Protein AF-A0A7X6B9U5-F1 (afdb_monomer_lite)

Sequence (90 aa):
MLRKTAAAYLDMSEAAFEREVVSGRLPMPIFFGGKERWSREQIDVYLSNLTDGGDWRATSKLYAGSNDWRSKSPVYNPELAQPERGRRKK

pLDDT: mean 76.03, std 18.58, range [45.66, 97.19]

Radius of gyration: 21.68 Å; chains: 1; bounding box: 44×21×69 Å

Secondary structure (DSSP, 8-state):
--HHHHHHHTTS-HHHHHHHHHTTSSPPPEEETTEEE--HHHHHHHHHHHT-S--GGGGSTTTTTS--GGGG-TTT-GGGG---------

Structure (mmCIF, N/CA/C/O backbone):
data_AF-A0A7X6B9U5-F1
#
_entry.id   AF-A0A7X6B9U5-F1
#
loop_
_atom_site.group_PDB
_atom_site.id
_atom_site.type_symbol
_atom_site.label_atom_id
_atom_site.label_alt_id
_atom_site.label_comp_id
_atom_site.label_asym_id
_atom_site.label_entity_id
_atom_site.label_seq_id
_atom_site.pdbx_PDB_ins_code
_atom_site.Cartn_x
_atom_site.Cartn_y
_atom_site.Cartn_z
_atom_site.occupancy
_atom_site.B_iso_or_equiv
_atom_site.auth_seq_id
_atom_site.auth_comp_id
_atom_site.auth_asym_id
_atom_site.auth_atom_id
_atom_site.pdbx_PDB_model_num
ATOM 1 N N . MET A 1 1 ? 1.276 -5.286 8.301 1.00 94.19 1 MET A N 1
ATOM 2 C CA . MET A 1 1 ? 0.972 -3.857 8.561 1.00 94.19 1 MET A CA 1
ATOM 3 C C . MET A 1 1 ? -0.536 -3.642 8.631 1.00 94.19 1 MET A C 1
ATOM 5 O O . MET A 1 1 ? -1.257 -4.397 7.993 1.00 94.19 1 MET A O 1
ATOM 9 N N . LEU A 1 2 ? -1.024 -2.692 9.442 1.00 94.75 2 LEU A N 1
ATOM 10 C CA . LEU A 1 2 ? -2.433 -2.250 9.385 1.00 94.75 2 LEU A CA 1
ATOM 11 C C . LEU A 1 2 ? -2.665 -1.424 8.114 1.00 94.75 2 LEU A C 1
ATOM 13 O O . LEU A 1 2 ? -1.701 -0.859 7.598 1.00 94.75 2 LEU A O 1
ATOM 17 N N . ARG A 1 3 ? -3.923 -1.281 7.675 1.00 94.50 3 ARG A N 1
ATOM 18 C CA . ARG A 1 3 ? -4.294 -0.430 6.529 1.00 94.50 3 ARG A CA 1
ATOM 19 C C . ARG A 1 3 ? -3.707 0.978 6.645 1.00 94.50 3 ARG A C 1
ATOM 21 O O . ARG A 1 3 ? -2.980 1.407 5.762 1.00 94.50 3 ARG A O 1
ATOM 28 N N . LYS A 1 4 ? -3.915 1.640 7.790 1.00 95.75 4 LYS A N 1
ATOM 29 C CA . LYS A 1 4 ? -3.345 2.964 8.093 1.00 95.75 4 LYS A CA 1
ATOM 30 C C . LYS A 1 4 ? -1.827 3.022 7.912 1.00 95.75 4 LYS A C 1
ATOM 32 O O . LYS A 1 4 ? -1.307 3.984 7.367 1.00 95.75 4 LYS A O 1
ATOM 37 N N . THR A 1 5 ? -1.113 1.993 8.366 1.00 96.69 5 THR A N 1
ATOM 38 C CA . THR A 1 5 ? 0.350 1.919 8.247 1.00 96.69 5 THR A CA 1
ATOM 39 C C . THR A 1 5 ? 0.788 1.696 6.804 1.00 96.69 5 THR A C 1
ATOM 41 O O . THR A 1 5 ? 1.773 2.282 6.387 1.00 96.69 5 THR A O 1
ATOM 44 N N . ALA A 1 6 ? 0.070 0.866 6.047 1.00 95.44 6 ALA A N 1
ATOM 45 C CA . ALA A 1 6 ? 0.368 0.625 4.638 1.00 95.44 6 ALA A CA 1
ATOM 46 C C . ALA A 1 6 ? 0.090 1.870 3.779 1.00 95.44 6 ALA A C 1
ATOM 48 O O . ALA A 1 6 ? 0.910 2.226 2.942 1.00 95.44 6 ALA A O 1
ATOM 49 N N . ALA A 1 7 ? -1.011 2.576 4.049 1.00 96.56 7 ALA A N 1
ATOM 50 C CA . ALA A 1 7 ? -1.325 3.847 3.403 1.00 96.56 7 ALA A CA 1
ATOM 51 C C . ALA A 1 7 ? -0.270 4.920 3.725 1.00 96.56 7 ALA A C 1
ATOM 53 O O . ALA A 1 7 ? 0.234 5.573 2.818 1.00 96.56 7 ALA A O 1
ATOM 54 N N . ALA A 1 8 ? 0.134 5.031 4.997 1.00 96.81 8 ALA A N 1
ATOM 55 C CA . ALA A 1 8 ? 1.205 5.935 5.410 1.00 96.81 8 ALA A CA 1
ATOM 56 C C . ALA A 1 8 ? 2.572 5.556 4.816 1.00 96.81 8 ALA A C 1
ATOM 58 O O . ALA A 1 8 ? 3.353 6.438 4.499 1.00 96.81 8 ALA A O 1
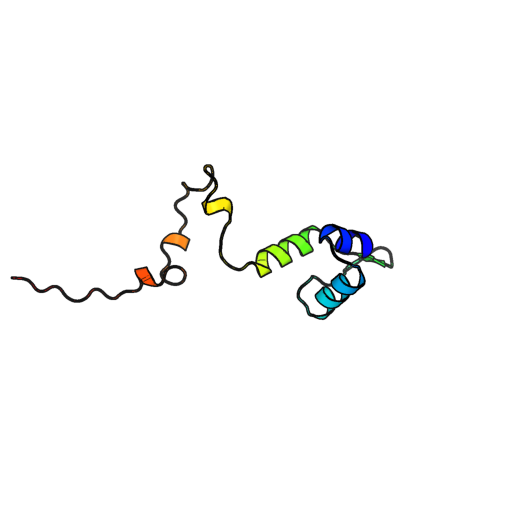ATOM 59 N N . TYR A 1 9 ? 2.865 4.264 4.636 1.00 95.88 9 TYR A N 1
ATOM 60 C CA . TYR A 1 9 ? 4.104 3.802 3.994 1.00 95.88 9 TYR A CA 1
ATOM 61 C C . TYR A 1 9 ? 4.225 4.268 2.537 1.00 95.88 9 TYR A C 1
ATOM 63 O O . TYR A 1 9 ? 5.330 4.474 2.050 1.00 95.88 9 TYR A O 1
ATOM 71 N N . LEU A 1 10 ? 3.090 4.437 1.858 1.00 94.06 10 LEU A N 1
ATOM 72 C CA . LEU A 1 10 ? 3.004 4.935 0.486 1.00 94.06 10 LEU A CA 1
ATOM 73 C C . LEU A 1 10 ? 2.660 6.432 0.419 1.0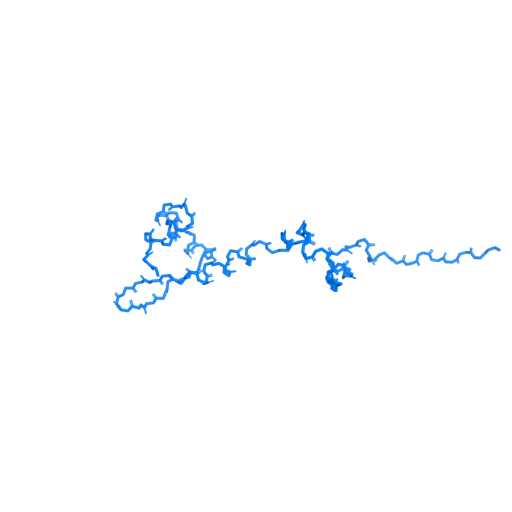0 94.06 10 LEU A C 1
ATOM 75 O O . LEU A 1 10 ? 2.280 6.913 -0.646 1.00 94.06 10 LEU A O 1
ATOM 79 N N . ASP A 1 11 ? 2.736 7.145 1.549 1.00 95.88 11 ASP A N 1
ATOM 80 C CA . ASP A 1 11 ? 2.401 8.567 1.683 1.00 95.88 11 ASP A CA 1
ATOM 81 C C . ASP A 1 11 ? 1.034 8.949 1.075 1.00 95.88 11 ASP A C 1
ATOM 83 O O . ASP A 1 11 ? 0.860 10.000 0.455 1.00 95.88 11 ASP A O 1
ATOM 87 N N . MET A 1 12 ? 0.022 8.097 1.271 1.00 95.38 12 MET A N 1
ATOM 88 C CA . MET A 1 12 ? -1.336 8.323 0.766 1.00 95.38 12 MET A CA 1
ATOM 89 C C . MET A 1 12 ? -2.424 8.143 1.830 1.00 95.38 12 MET A C 1
ATOM 91 O O . MET A 1 12 ? -2.208 7.599 2.914 1.00 95.38 12 MET A O 1
ATOM 95 N N . SER A 1 13 ? -3.637 8.612 1.519 1.00 97.19 13 SER A N 1
ATOM 96 C CA . SER A 1 13 ? -4.800 8.426 2.393 1.00 97.19 13 SER A CA 1
ATOM 97 C C . SER A 1 13 ? -5.299 6.977 2.371 1.00 97.19 13 SER A C 1
ATOM 99 O O . SER A 1 13 ? -5.169 6.276 1.368 1.00 97.19 13 SER A O 1
ATOM 101 N N . GLU A 1 14 ? -5.935 6.531 3.460 1.00 95.62 14 GLU A N 1
ATOM 102 C CA . GLU A 1 14 ? -6.490 5.169 3.545 1.00 95.62 14 GLU A CA 1
ATOM 103 C C . GLU A 1 14 ? -7.529 4.890 2.447 1.00 95.62 14 GLU A C 1
ATOM 105 O O . GLU A 1 14 ? -7.547 3.802 1.880 1.00 95.62 14 GLU A O 1
ATOM 110 N N . ALA A 1 15 ? -8.347 5.887 2.096 1.00 95.75 15 ALA A N 1
ATOM 111 C CA . ALA A 1 15 ? -9.341 5.760 1.034 1.00 95.75 15 ALA A CA 1
ATOM 112 C C . ALA A 1 15 ? -8.704 5.639 -0.361 1.00 95.75 15 ALA A C 1
ATOM 114 O O . ALA A 1 15 ? -9.223 4.922 -1.214 1.00 95.75 15 ALA A O 1
ATOM 115 N N . ALA A 1 16 ? -7.591 6.337 -0.613 1.00 95.75 16 ALA A N 1
ATOM 116 C CA . ALA A 1 16 ? -6.848 6.187 -1.863 1.00 95.75 16 ALA A CA 1
ATOM 117 C C . ALA A 1 16 ? -6.201 4.801 -1.943 1.00 95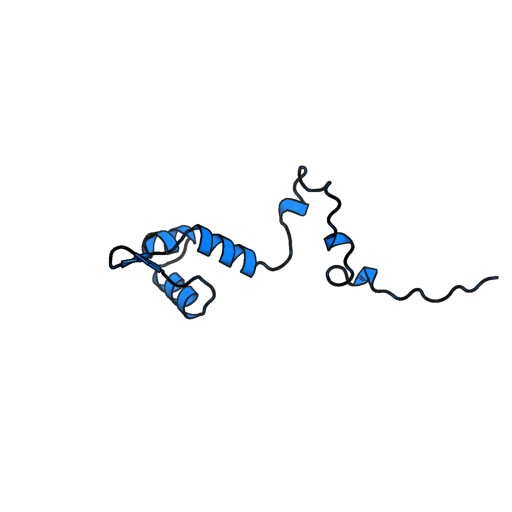.75 16 ALA A C 1
ATOM 119 O O . ALA A 1 16 ? -6.347 4.119 -2.952 1.00 95.75 16 ALA A O 1
ATOM 120 N N . PHE A 1 17 ? -5.584 4.353 -0.849 1.00 95.81 17 PHE A N 1
ATOM 121 C CA . PHE A 1 17 ? -4.982 3.029 -0.750 1.00 95.81 17 PHE A CA 1
ATOM 122 C C . PHE A 1 17 ? -5.988 1.909 -1.061 1.00 95.81 17 PHE A C 1
ATOM 124 O O . PHE A 1 17 ? -5.694 1.021 -1.855 1.00 95.81 17 PHE A O 1
ATOM 131 N N . GLU A 1 18 ? -7.208 1.971 -0.522 1.00 94.75 18 GLU A N 1
ATOM 132 C CA . GLU A 1 18 ? -8.247 0.978 -0.834 1.00 94.75 18 GLU A CA 1
ATOM 133 C C . GLU A 1 18 ? -8.669 0.981 -2.301 1.00 94.75 18 GLU A C 1
ATOM 135 O O . GLU A 1 18 ? -8.863 -0.085 -2.881 1.00 94.75 18 GLU A O 1
ATOM 140 N N . ARG A 1 19 ? -8.777 2.154 -2.933 1.00 95.69 19 ARG A N 1
ATOM 141 C CA . ARG A 1 19 ? -9.074 2.241 -4.372 1.00 95.69 19 ARG A CA 1
ATOM 142 C C . ARG A 1 19 ? -7.974 1.587 -5.206 1.00 95.69 19 ARG A C 1
ATOM 144 O O . ARG A 1 19 ? -8.273 0.910 -6.186 1.00 95.69 19 ARG A O 1
ATOM 151 N N . GLU A 1 20 ? -6.716 1.754 -4.813 1.00 92.75 20 GLU A N 1
ATOM 152 C CA . GLU A 1 20 ? -5.568 1.131 -5.476 1.00 92.75 20 GLU A CA 1
ATOM 153 C C . GLU A 1 20 ? -5.555 -0.397 -5.295 1.00 92.75 20 GLU A C 1
ATOM 155 O O . GLU A 1 20 ? -5.305 -1.128 -6.253 1.00 92.75 20 GLU A O 1
ATOM 160 N N . VAL A 1 21 ? -5.928 -0.891 -4.110 1.00 94.12 21 VAL A N 1
ATOM 161 C CA . VAL A 1 21 ? -6.123 -2.330 -3.855 1.00 94.12 21 VAL A CA 1
ATOM 162 C C . VAL A 1 21 ? -7.269 -2.887 -4.709 1.00 94.12 21 VAL A C 1
ATOM 164 O O . VAL A 1 21 ? -7.089 -3.883 -5.403 1.00 94.12 21 VAL A O 1
ATOM 167 N N . VAL A 1 22 ? -8.429 -2.220 -4.736 1.00 93.81 22 VAL A N 1
ATOM 168 C CA . VAL A 1 22 ? -9.601 -2.648 -5.527 1.00 93.81 22 VAL A CA 1
ATOM 169 C C . VAL A 1 22 ? -9.333 -2.590 -7.033 1.00 93.81 22 VAL A C 1
ATOM 171 O O . VAL A 1 22 ? -9.804 -3.445 -7.778 1.00 93.81 22 VAL A O 1
ATOM 174 N N . SER A 1 23 ? -8.559 -1.606 -7.494 1.00 90.12 23 SER A N 1
ATOM 175 C CA . SER A 1 23 ? -8.149 -1.493 -8.901 1.00 90.12 23 SER A CA 1
ATOM 176 C C . SER A 1 23 ? -7.022 -2.455 -9.298 1.00 90.12 23 SER A C 1
ATOM 178 O O . SER A 1 23 ? -6.637 -2.482 -10.465 1.00 90.12 23 SER A O 1
ATOM 180 N N . GLY A 1 24 ? -6.499 -3.247 -8.354 1.00 88.69 24 GLY A N 1
ATOM 181 C CA . GLY A 1 24 ? -5.473 -4.259 -8.601 1.00 88.69 24 GLY A CA 1
ATOM 182 C C . GLY A 1 24 ? -4.055 -3.709 -8.774 1.00 88.69 24 GLY A C 1
ATOM 183 O O . GLY A 1 24 ? -3.157 -4.462 -9.150 1.00 88.69 24 GLY A O 1
ATOM 184 N N . ARG A 1 25 ? -3.835 -2.417 -8.501 1.00 86.94 25 ARG A N 1
ATOM 185 C CA . ARG A 1 25 ? -2.509 -1.775 -8.559 1.00 86.94 25 ARG A CA 1
ATOM 186 C C . ARG A 1 25 ? -1.683 -1.995 -7.291 1.00 86.94 25 ARG A C 1
ATOM 188 O O . ARG A 1 25 ? -0.465 -1.848 -7.323 1.00 86.94 25 ARG A O 1
ATOM 195 N N . LEU A 1 26 ? -2.330 -2.391 -6.196 1.00 92.06 26 LEU A N 1
ATOM 196 C CA . LEU A 1 26 ? -1.694 -2.794 -4.943 1.00 92.06 26 LEU A CA 1
ATOM 197 C C . LEU A 1 26 ? -2.118 -4.211 -4.531 1.00 92.06 26 LEU A C 1
ATOM 199 O O . LEU A 1 26 ? -3.186 -4.677 -4.935 1.00 92.06 26 LEU A O 1
ATOM 203 N N . PRO A 1 27 ? -1.306 -4.905 -3.713 1.00 92.75 27 PRO A N 1
ATOM 204 C CA . PRO A 1 27 ? -1.612 -6.263 -3.286 1.00 92.75 27 PRO A CA 1
ATOM 205 C C . PRO A 1 27 ? -2.831 -6.324 -2.357 1.00 92.75 27 PRO A C 1
ATOM 207 O O . PRO A 1 27 ? -3.049 -5.453 -1.505 1.00 92.75 27 PRO A O 1
ATOM 210 N N . MET A 1 28 ? -3.587 -7.417 -2.482 1.00 93.5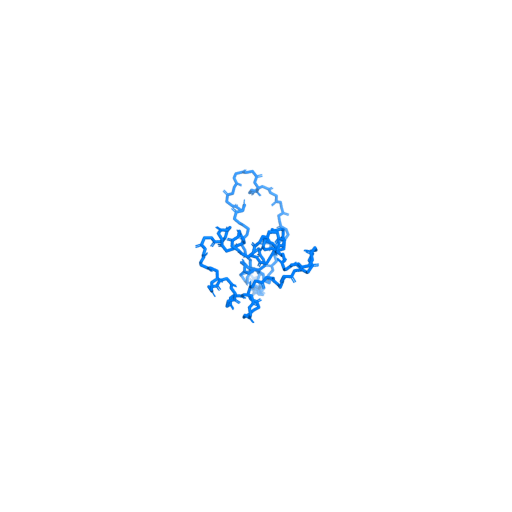0 28 MET A N 1
ATOM 211 C CA . MET A 1 28 ? -4.700 -7.740 -1.588 1.00 93.50 28 MET A CA 1
ATOM 212 C C . MET A 1 28 ? -4.211 -8.005 -0.154 1.00 93.50 28 MET A C 1
ATOM 214 O O . MET A 1 28 ? -3.111 -8.533 0.036 1.00 93.50 28 MET A O 1
ATOM 218 N N . PRO A 1 29 ? -5.017 -7.671 0.870 1.00 93.81 29 PRO A N 1
ATOM 219 C CA . PRO A 1 29 ? -4.676 -7.985 2.249 1.00 93.81 29 PRO A CA 1
ATOM 220 C C . PRO A 1 29 ? -4.635 -9.493 2.498 1.00 93.81 29 PRO A C 1
ATOM 222 O O . PRO A 1 29 ? -5.422 -10.264 1.951 1.00 93.81 29 PRO A O 1
ATOM 225 N N . ILE A 1 30 ? -3.770 -9.899 3.424 1.00 93.31 30 ILE A N 1
ATOM 226 C CA . ILE A 1 30 ? -3.806 -11.222 4.045 1.00 93.31 30 ILE A CA 1
ATOM 227 C C . ILE A 1 30 ? -4.607 -11.160 5.344 1.00 93.31 30 ILE A C 1
ATOM 229 O O . ILE A 1 30 ? -4.536 -10.185 6.097 1.00 93.31 30 ILE A O 1
ATOM 233 N N . PHE A 1 31 ? -5.354 -12.219 5.640 1.00 92.75 31 PHE A N 1
ATOM 234 C CA . PHE A 1 31 ? -6.089 -12.319 6.895 1.00 92.75 31 PHE A CA 1
ATOM 235 C C . PHE A 1 31 ? -5.188 -12.935 7.969 1.00 92.75 31 PHE A C 1
ATOM 237 O O . PHE A 1 31 ? -4.806 -14.099 7.880 1.00 92.75 31 PHE A O 1
ATOM 244 N N . PHE A 1 32 ? -4.819 -12.152 8.984 1.00 88.69 32 PHE A N 1
ATOM 245 C CA . PHE A 1 32 ? -3.931 -12.601 10.056 1.00 88.69 32 PHE A CA 1
ATOM 246 C C . PHE A 1 32 ? -4.399 -12.078 11.415 1.00 88.69 32 PHE A C 1
ATOM 248 O O . PHE A 1 32 ? -4.547 -10.871 11.622 1.00 88.69 32 PHE A O 1
ATOM 255 N N . GLY A 1 33 ? -4.627 -12.994 12.361 1.00 87.88 33 GLY A N 1
ATOM 256 C CA . GLY A 1 33 ? -5.110 -12.649 13.701 1.00 87.88 33 GLY A CA 1
ATOM 257 C C . GLY A 1 33 ? -6.493 -11.988 13.692 1.00 87.88 33 GLY A C 1
ATOM 258 O O . GLY A 1 33 ? -6.723 -11.036 14.435 1.00 87.88 33 GLY A O 1
ATOM 259 N N . GLY A 1 34 ? -7.388 -12.438 12.805 1.00 91.50 34 GLY A N 1
ATOM 260 C CA . GLY A 1 34 ? -8.759 -11.926 12.701 1.00 91.50 34 GLY A CA 1
ATOM 261 C C . GLY A 1 34 ? -8.890 -10.548 12.046 1.00 91.50 34 GLY A C 1
ATOM 262 O O . GLY A 1 34 ? -9.963 -9.954 12.094 1.00 91.50 34 GLY A O 1
ATOM 263 N N . LYS A 1 35 ? -7.806 -10.007 11.479 1.00 91.69 35 LYS A N 1
ATOM 264 C CA . LYS A 1 35 ? -7.795 -8.704 10.808 1.00 91.69 35 LYS A CA 1
ATOM 265 C C . LYS A 1 35 ? -7.025 -8.777 9.502 1.00 91.69 35 LYS A C 1
ATOM 267 O O . LYS A 1 35 ? -6.069 -9.539 9.365 1.00 91.69 35 LYS A O 1
ATOM 272 N N . GLU A 1 36 ? -7.402 -7.910 8.580 1.00 93.62 36 GLU A N 1
ATOM 273 C CA . GLU A 1 36 ? -6.648 -7.678 7.358 1.00 93.62 36 GLU A CA 1
ATOM 274 C C . GLU A 1 36 ? -5.302 -7.024 7.662 1.00 93.62 36 GLU A C 1
ATOM 276 O O . GLU A 1 36 ? -5.188 -6.083 8.462 1.00 93.62 36 GLU A O 1
ATOM 281 N N . ARG A 1 37 ? -4.259 -7.548 7.025 1.00 95.44 37 ARG A N 1
ATOM 282 C CA . ARG A 1 37 ? -2.891 -7.067 7.138 1.00 95.44 37 ARG A CA 1
ATOM 283 C C . ARG A 1 37 ? -2.245 -7.026 5.765 1.00 95.44 37 ARG A C 1
ATOM 285 O O . ARG A 1 37 ? -2.451 -7.903 4.942 1.00 95.44 37 ARG A O 1
ATOM 292 N N . TRP A 1 38 ? -1.380 -6.041 5.572 1.00 94.50 38 TRP A N 1
ATOM 293 C CA . TRP A 1 38 ? -0.546 -5.935 4.378 1.00 94.50 38 TRP A CA 1
ATOM 294 C C . TRP A 1 38 ? 0.893 -6.310 4.686 1.00 94.50 38 TRP A C 1
ATOM 296 O O . TRP A 1 38 ? 1.434 -5.909 5.725 1.00 94.50 38 TRP A O 1
ATOM 306 N N . SER A 1 39 ? 1.515 -7.067 3.790 1.00 93.56 39 SER A N 1
ATOM 307 C CA . SER A 1 39 ? 2.954 -7.307 3.831 1.00 93.56 39 SER A CA 1
ATOM 308 C C . SER A 1 39 ? 3.689 -6.144 3.169 1.00 93.56 39 SER A C 1
ATOM 310 O O . SER A 1 39 ? 3.285 -5.680 2.106 1.00 93.56 39 SER A O 1
ATOM 312 N N . ARG A 1 40 ? 4.772 -5.672 3.796 1.00 93.69 40 ARG A N 1
ATOM 313 C CA . ARG A 1 40 ? 5.636 -4.633 3.216 1.00 93.69 40 ARG A CA 1
ATOM 314 C C . ARG A 1 40 ? 6.330 -5.150 1.961 1.00 93.69 40 ARG A C 1
ATOM 316 O O . ARG A 1 40 ? 6.295 -4.496 0.931 1.00 93.69 40 ARG A O 1
ATOM 323 N N . GLU A 1 41 ? 6.883 -6.354 2.048 1.00 92.12 41 GLU A N 1
ATOM 324 C CA . GLU A 1 41 ? 7.627 -6.986 0.958 1.00 92.12 41 GLU A CA 1
ATOM 325 C C . GLU A 1 41 ? 6.764 -7.148 -0.296 1.00 92.12 41 GLU A C 1
ATOM 327 O O . GLU A 1 41 ? 7.218 -6.881 -1.402 1.00 92.12 41 GLU A O 1
ATOM 332 N N . GLN A 1 42 ? 5.491 -7.519 -0.133 1.00 90.94 42 GLN A N 1
ATOM 333 C CA . GLN A 1 42 ? 4.571 -7.633 -1.267 1.00 90.94 42 GLN A CA 1
ATOM 334 C C . GLN A 1 42 ? 4.281 -6.285 -1.923 1.00 90.94 42 GLN A C 1
ATOM 336 O O . GLN A 1 42 ? 4.173 -6.225 -3.144 1.00 90.94 42 GLN A O 1
ATOM 341 N N . ILE A 1 43 ? 4.158 -5.216 -1.131 1.00 91.69 43 ILE A N 1
ATOM 342 C CA . ILE A 1 43 ? 3.979 -3.860 -1.657 1.00 91.69 43 ILE A CA 1
ATOM 343 C C . ILE A 1 43 ? 5.219 -3.453 -2.459 1.00 91.69 43 ILE A C 1
ATOM 345 O O . ILE A 1 43 ? 5.078 -3.028 -3.599 1.00 91.69 43 ILE A O 1
ATOM 349 N N . ASP A 1 44 ? 6.422 -3.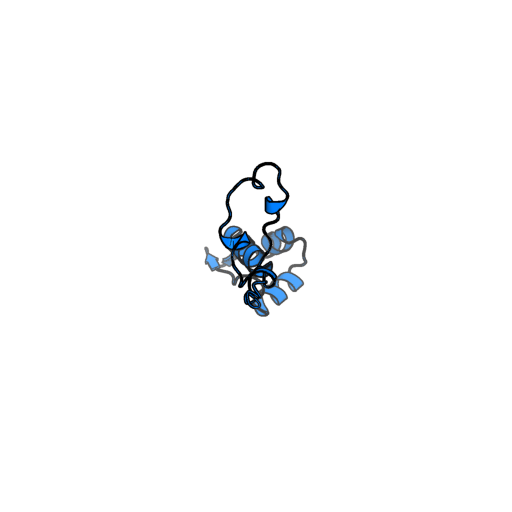655 -1.916 1.00 89.25 44 ASP A N 1
ATOM 350 C CA . ASP A 1 44 ? 7.675 -3.306 -2.597 1.00 89.25 44 ASP A CA 1
ATOM 351 C C . ASP A 1 44 ? 7.841 -4.078 -3.922 1.00 89.25 44 ASP A C 1
ATOM 353 O O . ASP A 1 44 ? 8.229 -3.500 -4.938 1.00 89.25 44 ASP A O 1
ATOM 357 N N . VAL A 1 45 ? 7.484 -5.368 -3.945 1.00 85.75 45 VAL A N 1
ATOM 358 C CA . VAL A 1 45 ? 7.483 -6.187 -5.170 1.00 85.75 45 VAL A CA 1
ATOM 359 C C . VAL A 1 45 ? 6.472 -5.665 -6.190 1.00 85.75 45 VAL A C 1
ATOM 361 O O . VAL A 1 45 ? 6.798 -5.551 -7.369 1.00 85.75 45 VAL A O 1
ATOM 364 N N . TYR A 1 46 ? 5.260 -5.316 -5.755 1.00 87.50 46 TYR A N 1
ATOM 365 C CA . TYR A 1 46 ? 4.245 -4.742 -6.639 1.00 87.50 46 TYR A CA 1
ATOM 366 C C . TYR A 1 46 ? 4.710 -3.426 -7.260 1.00 87.50 46 TYR A C 1
ATOM 368 O O . TYR A 1 46 ? 4.588 -3.250 -8.469 1.00 87.50 46 TYR A O 1
ATOM 376 N N . LEU A 1 47 ? 5.294 -2.535 -6.457 1.00 84.75 47 LEU A N 1
ATOM 377 C CA . LEU A 1 47 ? 5.851 -1.273 -6.940 1.00 84.75 47 LEU A CA 1
ATOM 378 C C . LEU A 1 47 ? 6.999 -1.505 -7.927 1.00 84.75 47 LEU A C 1
ATOM 380 O O . LEU A 1 47 ? 7.026 -0.880 -8.983 1.00 84.75 47 LEU A O 1
ATOM 384 N N . SER A 1 48 ? 7.901 -2.442 -7.621 1.00 81.50 48 SER A N 1
ATOM 385 C CA . SER A 1 48 ? 8.994 -2.829 -8.519 1.00 81.50 48 SER A CA 1
ATOM 386 C C . SER A 1 48 ? 8.467 -3.312 -9.872 1.00 81.50 48 SER A C 1
ATOM 388 O O . SER A 1 48 ? 9.003 -2.936 -10.914 1.00 81.50 48 SER A O 1
ATOM 390 N N . ASN A 1 49 ? 7.408 -4.121 -9.868 1.00 77.56 49 ASN A N 1
ATOM 391 C CA . ASN A 1 49 ? 6.797 -4.638 -11.090 1.00 77.56 49 ASN A CA 1
ATOM 392 C C . ASN A 1 49 ? 6.043 -3.553 -11.872 1.00 77.56 49 ASN A C 1
ATOM 394 O O . ASN A 1 49 ? 6.020 -3.594 -13.096 1.00 77.56 49 ASN A O 1
ATOM 398 N N . LEU A 1 50 ? 5.449 -2.568 -11.187 1.00 74.00 50 LEU A N 1
ATOM 399 C CA . LEU A 1 50 ? 4.753 -1.452 -11.835 1.00 74.00 50 LEU A CA 1
ATOM 400 C C . LEU A 1 50 ? 5.706 -0.548 -12.637 1.00 74.00 50 LEU A C 1
ATOM 402 O O . LEU A 1 50 ? 5.285 0.115 -13.579 1.00 74.00 50 LEU A O 1
ATOM 406 N N . THR A 1 51 ? 6.988 -0.516 -12.268 1.00 69.81 51 THR A N 1
ATOM 407 C CA . THR A 1 51 ? 8.029 0.305 -12.912 1.00 69.81 51 THR A CA 1
ATOM 408 C C . THR A 1 51 ? 8.746 -0.377 -14.093 1.00 69.81 51 THR A C 1
ATOM 410 O O . THR A 1 51 ? 9.860 0.012 -14.425 1.00 69.81 51 THR A O 1
ATOM 413 N N . ASP A 1 52 ? 8.125 -1.393 -14.702 1.00 62.72 52 ASP A N 1
ATOM 414 C CA . ASP A 1 52 ? 8.598 -2.323 -15.753 1.00 62.72 52 ASP A CA 1
ATOM 415 C C . ASP A 1 52 ? 9.693 -1.856 -16.758 1.00 62.72 52 ASP A C 1
ATOM 417 O O . ASP A 1 52 ? 9.447 -1.769 -17.955 1.00 62.72 52 ASP A O 1
ATOM 421 N N . GLY A 1 53 ? 10.950 -1.635 -16.345 1.00 52.84 53 GLY A N 1
ATOM 422 C CA . GLY A 1 53 ? 12.078 -1.691 -17.297 1.00 52.84 53 GLY A CA 1
ATOM 423 C C . GLY A 1 53 ? 13.115 -0.570 -17.275 1.00 52.84 53 GLY A C 1
ATOM 424 O O . GLY A 1 53 ? 13.521 -0.091 -18.330 1.00 52.84 53 GLY A O 1
ATOM 425 N N . GLY A 1 54 ? 13.634 -0.197 -16.109 1.00 55.12 54 GLY A N 1
ATOM 426 C CA . GLY A 1 54 ? 14.852 0.611 -16.041 1.00 55.12 54 GLY A CA 1
ATOM 427 C C . GLY A 1 54 ? 15.485 0.547 -14.664 1.00 55.12 54 GLY A C 1
ATOM 428 O O . GLY A 1 54 ? 14.982 1.149 -13.721 1.00 55.12 54 GLY A O 1
ATOM 429 N N . ASP A 1 55 ? 16.582 -0.197 -14.535 1.0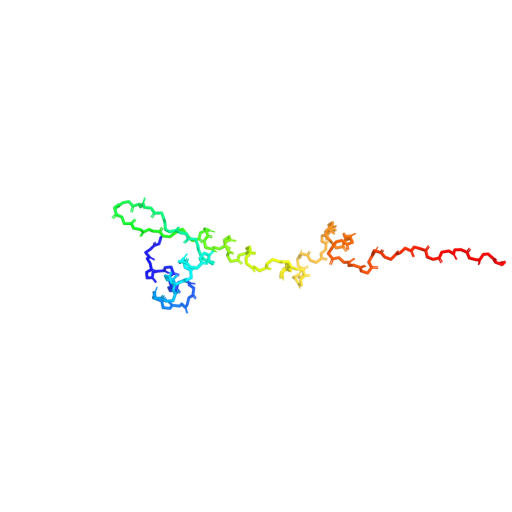0 58.84 55 ASP A N 1
ATOM 430 C CA . ASP A 1 55 ? 17.308 -0.293 -13.273 1.00 58.84 55 ASP A CA 1
ATOM 431 C C . ASP A 1 55 ? 17.930 1.067 -12.935 1.00 58.84 55 ASP A C 1
ATOM 433 O O . ASP A 1 55 ? 18.880 1.506 -13.581 1.00 58.84 55 ASP A O 1
ATOM 437 N N . TRP A 1 56 ? 17.433 1.743 -11.900 1.00 54.94 56 TRP A N 1
ATOM 438 C CA . TRP A 1 56 ? 18.042 2.986 -11.416 1.00 54.94 56 TRP A CA 1
ATOM 439 C C . TRP A 1 56 ? 19.475 2.769 -10.893 1.00 54.94 56 TRP A C 1
ATOM 441 O O . TRP A 1 56 ? 20.208 3.733 -10.682 1.00 54.94 56 TRP A O 1
ATOM 451 N N . ARG A 1 57 ? 19.919 1.515 -10.714 1.00 53.31 57 ARG A N 1
ATOM 452 C CA . ARG A 1 57 ? 21.326 1.185 -10.451 1.00 53.31 57 ARG A CA 1
ATOM 453 C C . ARG A 1 57 ? 22.215 1.298 -11.685 1.00 53.31 57 ARG A C 1
ATOM 455 O O . ARG A 1 57 ? 23.427 1.377 -11.511 1.00 53.31 57 ARG A O 1
ATOM 462 N N . ALA A 1 58 ? 21.672 1.368 -12.900 1.00 55.59 58 ALA A N 1
ATOM 463 C CA . ALA A 1 58 ? 22.472 1.546 -14.113 1.00 55.59 58 ALA A CA 1
ATOM 464 C C . ALA A 1 58 ? 23.338 2.824 -14.072 1.00 55.59 58 ALA A C 1
ATOM 466 O O . ALA A 1 58 ? 24.405 2.874 -14.677 1.00 55.59 58 ALA A O 1
ATOM 467 N N . THR A 1 59 ? 22.924 3.844 -13.313 1.00 48.31 59 THR A N 1
ATOM 468 C CA . THR A 1 59 ? 23.668 5.099 -13.098 1.00 48.31 59 THR A CA 1
ATOM 469 C C . THR A 1 59 ? 24.523 5.101 -11.825 1.00 48.31 59 THR A C 1
ATOM 471 O O . THR A 1 59 ? 25.290 6.037 -11.591 1.00 48.31 59 THR A O 1
ATOM 474 N N . SER A 1 60 ? 24.441 4.057 -10.994 1.00 52.50 60 SER A N 1
ATOM 475 C CA . SER A 1 60 ? 25.276 3.912 -9.801 1.00 52.50 60 SER A CA 1
ATOM 476 C C . SER A 1 60 ? 26.694 3.493 -10.187 1.00 52.50 60 SER A C 1
ATOM 478 O O . SER A 1 60 ? 26.898 2.468 -10.839 1.00 52.50 60 SER A O 1
ATOM 480 N N . LYS A 1 61 ? 27.701 4.238 -9.705 1.00 56.78 61 LYS A N 1
ATOM 481 C CA . LYS A 1 61 ? 29.137 3.953 -9.924 1.00 56.78 61 LYS A CA 1
ATOM 482 C C . LYS A 1 61 ? 29.556 2.525 -9.540 1.00 56.78 61 LYS A C 1
ATOM 484 O O . LYS A 1 61 ? 30.574 2.052 -10.029 1.00 56.78 61 LYS A O 1
ATOM 489 N N . LEU A 1 62 ? 28.795 1.857 -8.669 1.00 55.12 62 LEU A N 1
ATOM 490 C CA . LEU A 1 62 ? 29.050 0.483 -8.224 1.00 55.12 62 LEU A CA 1
ATOM 491 C C . LEU A 1 62 ? 28.505 -0.596 -9.181 1.00 55.12 62 LEU A C 1
ATOM 493 O O . LEU A 1 62 ? 29.067 -1.684 -9.225 1.00 55.12 62 LEU A O 1
ATOM 497 N N . TYR A 1 63 ? 27.438 -0.318 -9.938 1.00 51.47 63 TYR A N 1
ATOM 498 C CA . TYR A 1 63 ? 26.715 -1.307 -10.758 1.00 51.47 63 TYR A CA 1
ATOM 499 C C . TYR A 1 63 ? 26.875 -1.084 -12.273 1.00 51.47 63 TYR A C 1
ATOM 501 O O . TYR A 1 63 ? 26.552 -1.968 -13.057 1.00 51.47 63 TYR A O 1
ATOM 509 N N . ALA A 1 64 ? 27.453 0.047 -12.690 1.00 52.41 64 ALA A N 1
ATOM 510 C CA . ALA A 1 64 ? 27.692 0.405 -14.093 1.00 52.41 64 ALA A CA 1
ATOM 511 C C . ALA A 1 64 ? 28.691 -0.506 -14.850 1.00 52.41 64 ALA A C 1
ATOM 513 O O . ALA A 1 64 ? 28.867 -0.356 -16.056 1.00 52.41 64 ALA A O 1
ATOM 514 N N . GLY A 1 65 ? 29.382 -1.418 -14.153 1.00 51.75 65 GLY A N 1
ATOM 515 C CA . GLY A 1 65 ? 30.456 -2.252 -14.708 1.00 51.75 65 GLY A CA 1
ATOM 516 C C . GLY A 1 65 ? 30.111 -3.726 -14.935 1.00 51.75 65 GLY A C 1
ATOM 517 O O . GLY A 1 65 ? 30.973 -4.471 -15.404 1.00 51.75 65 GLY A O 1
ATOM 518 N N . SER A 1 66 ? 28.903 -4.189 -14.596 1.00 53.56 66 SER A N 1
ATOM 519 C CA . SER A 1 66 ? 28.524 -5.575 -14.874 1.00 53.56 66 SER A CA 1
ATOM 520 C C . SER A 1 66 ? 28.045 -5.707 -16.320 1.00 53.56 66 SER A C 1
ATOM 522 O O . SER A 1 66 ? 27.264 -4.913 -16.835 1.00 53.56 66 SER A O 1
ATOM 524 N N . ASN A 1 67 ? 28.575 -6.720 -16.997 1.00 54.22 67 ASN A N 1
ATOM 525 C CA . ASN A 1 67 ? 28.267 -7.110 -18.367 1.00 54.22 67 ASN A CA 1
ATOM 526 C C . ASN A 1 67 ? 26.810 -7.617 -18.436 1.00 54.22 67 ASN A C 1
ATOM 528 O O . ASN A 1 67 ? 26.572 -8.823 -18.475 1.00 54.22 67 ASN A O 1
ATOM 532 N N . ASP A 1 68 ? 25.841 -6.702 -18.358 1.00 59.84 68 ASP A N 1
ATOM 533 C CA . ASP A 1 68 ? 24.416 -7.018 -18.352 1.00 59.84 68 ASP A CA 1
ATOM 534 C C . ASP A 1 68 ? 23.992 -7.528 -19.737 1.00 59.84 68 ASP A C 1
ATOM 536 O O . ASP A 1 68 ? 24.184 -6.879 -20.771 1.00 59.84 68 ASP A O 1
ATOM 540 N N . TRP A 1 69 ? 23.440 -8.738 -19.765 1.00 57.00 69 TRP A N 1
ATOM 541 C CA . TRP A 1 69 ? 22.982 -9.392 -20.985 1.00 57.00 69 TRP A CA 1
ATOM 542 C C . TRP A 1 69 ? 21.765 -8.675 -21.594 1.00 57.00 69 TRP A C 1
ATOM 544 O O . TRP A 1 69 ? 21.529 -8.806 -22.797 1.00 57.00 69 TRP A O 1
ATOM 554 N N . ARG A 1 70 ? 21.028 -7.873 -20.805 1.00 55.91 70 ARG A N 1
ATOM 555 C CA . ARG A 1 70 ? 19.883 -7.075 -21.276 1.00 55.91 70 ARG A CA 1
ATOM 556 C C . ARG A 1 70 ? 20.297 -5.931 -22.199 1.00 55.91 70 ARG A C 1
ATOM 558 O O . ARG A 1 70 ? 19.616 -5.689 -23.191 1.00 55.91 70 ARG A O 1
ATOM 565 N N . SER A 1 71 ? 21.452 -5.311 -21.962 1.00 59.47 71 SER A N 1
ATOM 566 C CA . SER A 1 71 ? 21.984 -4.202 -22.773 1.00 59.47 71 SER A CA 1
ATOM 567 C C . SER A 1 71 ? 22.317 -4.608 -24.212 1.00 59.47 71 SER A C 1
ATOM 569 O O . SER A 1 71 ? 22.379 -3.759 -25.100 1.00 59.47 71 SER A O 1
ATOM 571 N N . LYS A 1 72 ? 22.520 -5.910 -24.450 1.00 56.94 72 LYS A N 1
ATOM 572 C CA . LYS A 1 72 ? 22.825 -6.503 -25.762 1.00 56.94 72 LYS A CA 1
ATOM 573 C C . LYS A 1 72 ? 21.604 -7.150 -26.424 1.00 56.94 72 LYS A C 1
ATOM 575 O O . LYS A 1 72 ? 21.741 -7.737 -27.493 1.00 56.94 72 LYS A O 1
ATOM 580 N N . SER A 1 73 ? 20.430 -7.087 -25.790 1.00 53.69 73 SER A N 1
ATOM 581 C CA . SER A 1 73 ? 19.217 -7.729 -26.295 1.00 53.69 73 SER A CA 1
ATOM 582 C C . SER A 1 73 ? 18.477 -6.817 -27.283 1.00 53.69 73 SER A C 1
ATOM 584 O O . SER A 1 73 ? 18.070 -5.718 -26.895 1.00 53.69 73 SER A O 1
ATOM 586 N N . PRO A 1 74 ? 18.210 -7.269 -28.523 1.00 54.16 74 PRO A N 1
ATOM 587 C CA . PRO A 1 74 ? 17.494 -6.475 -29.526 1.00 54.16 74 PRO A CA 1
ATOM 588 C C . PRO A 1 74 ? 16.038 -6.161 -29.153 1.00 54.16 74 PRO A C 1
ATOM 590 O O . PRO A 1 74 ? 15.435 -5.258 -29.720 1.00 54.16 74 PRO A O 1
ATOM 593 N N . VAL A 1 75 ? 15.465 -6.908 -28.202 1.00 53.78 75 VAL A N 1
ATOM 594 C CA . VAL A 1 75 ? 14.090 -6.709 -27.711 1.00 53.78 75 VAL A CA 1
ATOM 595 C C . VAL A 1 75 ? 13.982 -5.443 -26.858 1.00 53.78 75 VAL A C 1
ATOM 597 O O . VAL A 1 75 ? 12.970 -4.754 -26.914 1.00 53.78 75 VAL A O 1
ATOM 600 N N . TYR A 1 76 ? 15.033 -5.126 -26.098 1.00 57.91 76 TYR A N 1
ATOM 601 C CA . TYR A 1 76 ? 15.086 -3.946 -25.230 1.00 57.91 76 TYR A CA 1
ATOM 602 C C . TYR A 1 76 ? 15.873 -2.785 -25.861 1.00 57.91 76 TYR A C 1
ATOM 604 O O . TYR A 1 76 ? 15.644 -1.638 -25.499 1.00 57.91 76 TYR A O 1
ATOM 612 N N . ASN A 1 77 ? 16.750 -3.068 -26.834 1.00 58.66 77 ASN A N 1
ATOM 613 C CA . ASN A 1 77 ? 17.438 -2.076 -27.662 1.00 58.66 77 ASN A CA 1
ATOM 614 C C . ASN A 1 77 ? 17.167 -2.343 -29.154 1.00 58.66 77 ASN A C 1
ATOM 616 O O . ASN A 1 77 ? 17.948 -3.043 -29.809 1.00 58.66 77 ASN A O 1
ATOM 620 N N . PRO A 1 78 ? 16.087 -1.777 -29.721 1.00 59.31 78 PRO A N 1
ATOM 621 C CA . PRO A 1 78 ? 15.661 -2.063 -31.093 1.00 59.31 78 PRO A CA 1
ATOM 622 C C . PRO A 1 78 ? 16.659 -1.585 -32.163 1.00 59.31 78 PRO A C 1
ATOM 624 O O . PRO A 1 78 ? 16.610 -2.046 -33.300 1.00 59.31 78 PRO A O 1
ATOM 627 N N . GLU A 1 79 ? 17.610 -0.712 -31.819 1.00 56.69 79 GLU A N 1
ATOM 628 C CA . GLU A 1 79 ? 18.687 -0.271 -32.719 1.00 56.69 79 GLU A CA 1
ATOM 629 C C . GLU A 1 79 ? 19.667 -1.396 -33.085 1.00 56.69 79 GLU A C 1
ATOM 631 O O . GLU A 1 79 ? 20.224 -1.399 -34.183 1.00 56.69 79 GLU A O 1
ATOM 636 N N . LEU A 1 80 ? 19.824 -2.395 -32.208 1.00 62.34 80 LEU A N 1
ATOM 637 C CA . LEU A 1 80 ? 20.636 -3.591 -32.455 1.00 62.34 80 LEU A CA 1
ATOM 638 C C . LEU A 1 80 ? 19.944 -4.592 -33.397 1.00 62.34 80 LEU A C 1
ATOM 640 O O . LEU A 1 80 ? 20.550 -5.588 -33.784 1.00 62.34 80 LEU A O 1
ATOM 644 N N . ALA A 1 81 ? 18.682 -4.347 -33.763 1.00 58.75 81 ALA A N 1
ATOM 645 C CA . ALA A 1 81 ? 17.883 -5.231 -34.606 1.00 58.75 81 ALA A CA 1
ATOM 646 C C . ALA A 1 81 ? 18.018 -4.953 -36.120 1.00 58.75 81 ALA A C 1
ATOM 648 O O . ALA A 1 81 ? 17.323 -5.587 -36.916 1.00 58.75 81 ALA A O 1
ATOM 649 N N . GLN A 1 82 ? 18.863 -4.007 -36.556 1.00 60.72 82 GLN A N 1
ATOM 650 C CA . GLN A 1 82 ? 18.950 -3.659 -37.980 1.00 60.72 82 GLN A CA 1
ATOM 651 C C . GLN A 1 82 ? 19.625 -4.769 -38.815 1.00 60.72 82 GLN A C 1
ATOM 653 O O . GLN A 1 82 ? 20.700 -5.244 -38.447 1.00 60.72 82 GLN A O 1
ATOM 658 N N . PRO A 1 83 ? 19.051 -5.167 -39.970 1.00 57.28 83 PRO A N 1
ATOM 659 C CA . PRO A 1 83 ? 19.653 -6.180 -40.826 1.00 57.28 83 PRO A CA 1
ATOM 660 C C . PRO A 1 83 ? 20.835 -5.587 -41.599 1.00 57.28 83 PRO A C 1
ATOM 662 O O . PRO A 1 83 ? 20.707 -4.529 -42.223 1.00 57.28 83 PRO A O 1
ATOM 665 N N . GLU A 1 84 ? 21.973 -6.287 -41.597 1.00 60.44 84 GLU A N 1
ATOM 666 C CA . GLU A 1 84 ? 23.155 -5.916 -42.376 1.00 60.44 84 GLU A CA 1
ATOM 667 C C . GLU A 1 84 ? 22.793 -5.707 -43.853 1.00 60.44 84 GLU A C 1
ATOM 669 O O . GLU A 1 84 ? 22.588 -6.652 -44.622 1.00 60.44 84 GLU A O 1
ATOM 674 N N . ARG A 1 85 ? 22.737 -4.444 -44.291 1.00 51.16 85 ARG A N 1
ATOM 675 C CA . ARG A 1 85 ? 22.624 -4.120 -45.712 1.00 51.16 85 ARG A CA 1
ATOM 676 C C . ARG A 1 85 ? 23.980 -4.314 -46.381 1.00 51.16 85 ARG A C 1
ATOM 678 O O . ARG A 1 85 ? 24.761 -3.385 -46.529 1.00 51.16 85 ARG A O 1
ATOM 685 N N . GLY A 1 86 ? 24.208 -5.551 -46.811 1.00 53.62 86 GLY A N 1
ATOM 686 C CA . GLY A 1 86 ? 24.778 -5.883 -48.115 1.00 53.62 86 GLY A CA 1
ATOM 687 C C . GLY A 1 86 ? 26.090 -5.198 -48.499 1.00 53.62 86 GLY A C 1
ATOM 688 O O . GLY A 1 86 ? 26.108 -4.184 -49.191 1.00 53.62 86 GLY A O 1
ATOM 689 N N . ARG A 1 87 ? 27.188 -5.883 -48.174 1.00 57.75 87 ARG A N 1
ATOM 690 C CA . ARG A 1 87 ? 28.478 -5.895 -48.880 1.00 57.75 87 ARG A CA 1
ATOM 691 C C . ARG A 1 87 ? 28.360 -5.495 -50.366 1.00 57.75 87 ARG A C 1
ATOM 693 O O . ARG A 1 87 ? 27.955 -6.309 -51.194 1.00 57.75 87 ARG A O 1
ATOM 700 N N . ARG A 1 88 ? 28.828 -4.301 -50.742 1.00 50.00 88 ARG A N 1
ATOM 701 C CA . ARG A 1 88 ? 29.283 -4.030 -52.117 1.00 50.00 88 ARG A CA 1
ATOM 702 C C . ARG A 1 88 ? 30.800 -3.901 -52.114 1.00 50.00 88 ARG A C 1
ATOM 704 O O . ARG A 1 88 ? 31.347 -2.881 -51.716 1.00 50.00 88 ARG A O 1
ATOM 711 N N . LYS A 1 89 ? 31.456 -4.988 -52.535 1.00 55.22 89 LYS A N 1
ATOM 712 C CA . LYS A 1 89 ? 32.872 -4.988 -52.907 1.00 55.22 89 LYS A CA 1
ATOM 713 C C . LYS A 1 89 ? 33.067 -4.057 -54.107 1.00 55.22 89 LYS A C 1
ATOM 715 O O . LYS A 1 89 ? 32.294 -4.142 -55.064 1.00 55.22 89 LYS A O 1
ATOM 720 N N . LYS A 1 90 ? 34.116 -3.247 -54.067 1.00 45.66 90 LYS A N 1
ATOM 721 C CA . LYS A 1 90 ? 34.832 -2.802 -55.258 1.00 45.66 90 LYS A CA 1
ATOM 722 C C . LYS A 1 90 ? 36.295 -3.156 -55.067 1.00 45.66 90 LYS A C 1
ATOM 724 O O . LYS A 1 90 ? 36.756 -3.010 -53.915 1.00 45.66 90 LYS A O 1
#

Organism: NCBI:txid1129133

Foldseek 3Di:
DALCVVCVVVPHDSVVSVVCCVVVLAPFFDQDPNDTDDDPVRRVVSVVVVVPDDDPCCPPPVRVPDPDPLVCDCVNVVVNVDDDPDDDDD